Protein AF-A0A3B8WJ62-F1 (afdb_monomer)

Secondary structure (DSSP, 8-state):
---HHHHHHHHHHHHHTEEEE--EEEEES----TTS--SSS--TTT-S-EEEEE--EEEESSPPBHHHHHHHHHHTT-THHHHSSHHHHTTT--BS-TTSTTBTTSBP--SSHHHHHHHHHHHHHHH-

Organism: Marinobacter nauticus (NCBI:txid2743)

Structure (mmCIF, N/CA/C/O backbone):
data_AF-A0A3B8WJ62-F1
#
_entry.id   AF-A0A3B8WJ62-F1
#
loop_
_atom_site.group_PDB
_atom_site.id
_atom_site.type_symbol
_atom_site.label_atom_id
_atom_site.label_alt_id
_atom_site.label_comp_id
_atom_site.label_asym_id
_atom_site.label_entity_id
_atom_site.label_seq_id
_atom_site.pdbx_PDB_ins_code
_atom_site.Cartn_x
_atom_site.Cartn_y
_atom_site.Cartn_z
_atom_site.occupancy
_atom_site.B_iso_or_equiv
_atom_site.auth_seq_id
_atom_site.auth_comp_id
_atom_site.auth_asym_id
_atom_site.auth_atom_id
_atom_site.pdbx_PDB_model_num
ATOM 1 N N . CYS A 1 1 ? 17.415 -1.123 -19.539 1.00 42.66 1 CYS A N 1
ATOM 2 C CA . CYS A 1 1 ? 16.089 -0.998 -20.161 1.00 42.66 1 CYS A CA 1
ATOM 3 C C . CYS A 1 1 ? 15.156 -1.854 -19.337 1.00 42.66 1 CYS A C 1
ATOM 5 O O . CYS A 1 1 ? 15.320 -3.068 -19.374 1.00 42.66 1 CYS A O 1
ATOM 7 N N . VAL A 1 2 ? 14.274 -1.247 -18.546 1.00 52.78 2 VAL A N 1
ATOM 8 C CA . VAL A 1 2 ? 13.131 -1.992 -18.012 1.00 52.78 2 VAL A CA 1
ATOM 9 C C . VAL A 1 2 ? 12.354 -2.468 -19.223 1.00 52.78 2 VAL A C 1
ATOM 11 O O . VAL A 1 2 ? 12.108 -1.682 -20.139 1.00 52.78 2 VAL A O 1
ATOM 14 N N . GLU A 1 3 ? 12.072 -3.760 -19.304 1.00 63.28 3 GLU A N 1
ATOM 15 C CA . GLU A 1 3 ? 11.191 -4.228 -20.360 1.00 63.28 3 GLU A CA 1
ATOM 16 C C . GLU A 1 3 ? 9.827 -3.559 -20.143 1.00 63.28 3 GLU A C 1
ATOM 18 O O . GLU A 1 3 ? 9.273 -3.631 -19.050 1.00 63.28 3 GLU A O 1
ATOM 23 N N . GLU A 1 4 ? 9.280 -2.901 -21.167 1.00 67.19 4 GLU A N 1
ATOM 24 C CA . GLU A 1 4 ? 7.940 -2.281 -21.153 1.00 67.19 4 GLU A CA 1
ATOM 25 C C . GLU A 1 4 ? 6.855 -3.262 -20.642 1.00 67.19 4 GLU A C 1
ATOM 27 O O . GLU A 1 4 ? 5.855 -2.867 -20.042 1.00 67.19 4 GLU A O 1
ATOM 32 N N . SER A 1 5 ? 7.127 -4.566 -20.775 1.00 84.81 5 SER A N 1
ATOM 33 C CA . SER A 1 5 ? 6.367 -5.680 -20.204 1.00 84.81 5 SER A CA 1
ATOM 34 C C . SER A 1 5 ? 6.264 -5.654 -18.669 1.00 84.81 5 SER A C 1
ATOM 36 O O . SER A 1 5 ? 5.198 -5.953 -18.137 1.00 84.81 5 SER A O 1
ATOM 38 N N . ALA A 1 6 ? 7.327 -5.291 -17.944 1.00 92.75 6 ALA A N 1
ATOM 39 C CA . ALA A 1 6 ? 7.371 -5.331 -16.482 1.00 92.75 6 ALA A CA 1
ATOM 40 C C . ALA A 1 6 ? 6.534 -4.213 -15.852 1.00 92.75 6 ALA A C 1
ATOM 42 O O . ALA A 1 6 ? 5.789 -4.462 -14.903 1.00 92.75 6 ALA A O 1
ATOM 43 N N . VAL A 1 7 ? 6.607 -3.000 -16.411 1.00 95.69 7 VAL A N 1
ATOM 44 C CA . VAL A 1 7 ? 5.770 -1.869 -15.981 1.00 95.69 7 VAL A CA 1
ATOM 45 C C . VAL A 1 7 ? 4.302 -2.164 -16.268 1.00 95.69 7 VAL A C 1
ATOM 47 O O . VAL A 1 7 ? 3.476 -2.028 -15.370 1.00 95.69 7 VAL A O 1
ATOM 50 N N . SER A 1 8 ? 3.977 -2.634 -17.478 1.00 95.44 8 SER A N 1
ATOM 51 C CA . SER A 1 8 ? 2.596 -2.985 -17.839 1.00 95.44 8 SER A CA 1
ATOM 52 C C . SER A 1 8 ? 2.023 -4.062 -16.916 1.00 95.44 8 SER A C 1
ATOM 54 O O . SER A 1 8 ? 0.916 -3.910 -16.405 1.00 95.44 8 SER A O 1
ATOM 56 N N . HIS A 1 9 ? 2.790 -5.122 -16.645 1.00 95.50 9 HIS A N 1
ATOM 57 C CA . HIS A 1 9 ? 2.360 -6.194 -15.750 1.00 95.50 9 HIS A CA 1
ATOM 58 C C . HIS A 1 9 ? 2.113 -5.700 -14.318 1.00 95.50 9 HIS A C 1
ATOM 60 O O . HIS A 1 9 ? 1.143 -6.104 -13.677 1.00 95.50 9 HIS A O 1
ATOM 66 N N . LEU A 1 10 ? 2.97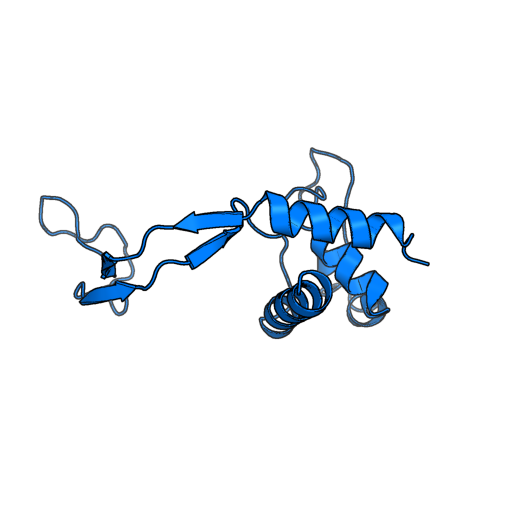4 -4.814 -13.812 1.00 96.44 10 LEU A N 1
ATOM 67 C CA . LEU A 1 10 ? 2.814 -4.225 -12.487 1.00 96.44 10 LEU A CA 1
ATOM 68 C C . LEU A 1 10 ? 1.549 -3.361 -12.416 1.00 96.44 10 LEU A C 1
ATOM 70 O O . LEU A 1 10 ? 0.794 -3.474 -11.454 1.00 96.44 10 LEU A O 1
ATOM 74 N N . VAL A 1 11 ? 1.282 -2.543 -13.435 1.00 96.69 11 VAL A N 1
ATOM 75 C CA . VAL A 1 11 ? 0.073 -1.705 -13.499 1.00 96.69 11 VAL A CA 1
ATOM 76 C C . VAL A 1 11 ? -1.195 -2.564 -13.471 1.00 96.69 11 VAL A C 1
ATOM 78 O O . VAL A 1 11 ? -2.101 -2.283 -12.687 1.00 96.69 11 VAL A O 1
ATOM 81 N N . GLU A 1 12 ? -1.243 -3.645 -14.254 1.00 96.31 12 GLU A N 1
ATOM 82 C CA . GLU A 1 12 ? -2.352 -4.611 -14.219 1.00 96.31 12 GLU A CA 1
ATOM 83 C C . GLU A 1 12 ? -2.522 -5.219 -12.820 1.00 96.31 12 GLU A C 1
ATOM 85 O O . GLU A 1 12 ? -3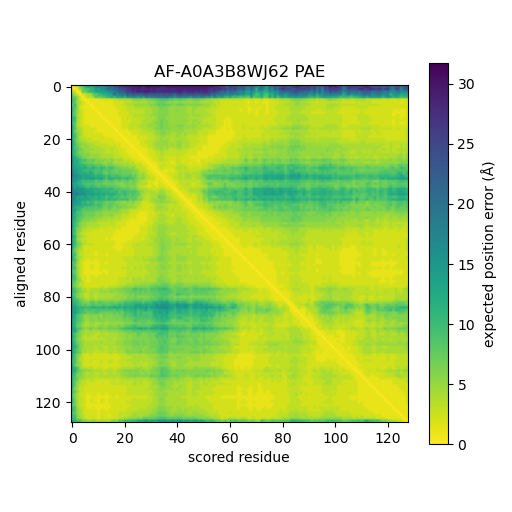.618 -5.215 -12.259 1.00 96.31 12 GLU A O 1
ATOM 90 N N . LEU A 1 13 ? -1.422 -5.666 -12.206 1.00 95.31 13 LEU A N 1
ATOM 91 C CA . LEU A 1 13 ? -1.431 -6.236 -10.860 1.00 95.31 13 LEU A CA 1
ATOM 92 C C . LEU A 1 13 ? -1.924 -5.234 -9.803 1.00 95.31 13 LEU A C 1
ATOM 94 O O . LEU A 1 13 ? -2.650 -5.615 -8.880 1.00 95.31 13 LEU A O 1
ATOM 98 N N . ALA A 1 14 ? -1.536 -3.962 -9.919 1.00 96.00 14 ALA A N 1
ATOM 99 C CA . ALA A 1 14 ? -1.937 -2.901 -9.003 1.00 96.00 14 ALA A CA 1
ATOM 100 C C . ALA A 1 14 ? -3.449 -2.632 -9.064 1.00 96.00 14 ALA A C 1
ATOM 102 O O . ALA A 1 14 ? -4.060 -2.383 -8.020 1.00 96.00 14 ALA A O 1
ATOM 103 N N . ILE A 1 15 ? -4.051 -2.733 -10.255 1.00 96.31 15 ILE A N 1
ATOM 104 C CA . ILE A 1 15 ? -5.501 -2.631 -10.467 1.00 96.31 15 ILE A CA 1
ATOM 105 C C . ILE A 1 15 ? -6.209 -3.874 -9.908 1.00 96.31 15 ILE A C 1
ATOM 107 O O . ILE A 1 15 ? -7.122 -3.751 -9.090 1.00 96.31 15 ILE A O 1
ATOM 111 N N . ASP A 1 16 ? -5.755 -5.072 -10.280 1.00 96.31 16 ASP A N 1
ATOM 112 C CA . ASP A 1 16 ? -6.390 -6.347 -9.910 1.00 96.31 16 ASP A CA 1
ATOM 113 C C . ASP A 1 16 ? -6.356 -6.635 -8.399 1.00 96.31 16 ASP A C 1
ATOM 115 O O . ASP A 1 16 ? -7.207 -7.347 -7.846 1.00 96.31 16 ASP A O 1
ATOM 119 N N . ASN A 1 17 ? -5.362 -6.086 -7.700 1.00 96.44 17 ASN A N 1
ATOM 120 C CA . ASN A 1 17 ? -5.231 -6.231 -6.256 1.00 96.44 17 ASN A CA 1
ATOM 121 C C . ASN A 1 17 ? -6.056 -5.229 -5.449 1.00 96.44 17 ASN A C 1
ATOM 123 O O . ASN A 1 17 ? -6.052 -5.333 -4.220 1.00 96.44 17 ASN A O 1
ATOM 127 N N . GLN A 1 18 ? -6.780 -4.303 -6.080 1.00 97.50 18 GLN A N 1
ATOM 128 C CA . GLN A 1 18 ? -7.665 -3.405 -5.348 1.00 97.50 18 GLN A CA 1
ATOM 129 C C . GLN A 1 18 ? -8.838 -4.167 -4.724 1.00 97.50 18 GLN A C 1
ATOM 131 O O . GLN A 1 18 ? -9.523 -4.969 -5.361 1.00 97.50 18 GLN A O 1
ATOM 136 N N . VAL A 1 19 ? -9.084 -3.901 -3.444 1.00 98.31 19 VAL A N 1
ATOM 137 C CA . VAL A 1 19 ? -10.227 -4.424 -2.697 1.00 98.31 19 VAL A CA 1
ATOM 138 C C . VAL A 1 19 ? -11.107 -3.258 -2.292 1.00 98.31 19 VAL A C 1
ATOM 140 O O . VAL A 1 19 ? -10.652 -2.336 -1.618 1.00 98.31 19 VAL A O 1
ATOM 143 N N . PHE A 1 20 ? -12.377 -3.321 -2.689 1.00 98.25 20 PHE A N 1
ATOM 144 C CA . PHE A 1 20 ? -13.373 -2.332 -2.302 1.00 98.25 20 PHE A CA 1
ATOM 145 C C . PHE A 1 20 ? -13.714 -2.455 -0.815 1.00 98.25 20 PHE A C 1
ATOM 147 O O . PHE A 1 20 ? -14.058 -3.533 -0.324 1.00 98.25 20 PHE A O 1
ATOM 154 N N . VAL A 1 21 ? -13.665 -1.326 -0.119 1.00 98.06 21 VAL A N 1
ATOM 155 C CA . VAL A 1 21 ? -14.057 -1.169 1.276 1.00 98.06 21 VAL A CA 1
ATOM 156 C C . VAL A 1 21 ? -15.283 -0.269 1.319 1.00 98.06 21 VAL A C 1
ATOM 158 O O . VAL A 1 21 ? -15.247 0.896 0.917 1.00 98.06 21 VAL A O 1
ATOM 161 N N . GLN A 1 22 ? -16.387 -0.821 1.818 1.00 98.38 22 GLN A N 1
ATOM 162 C CA . GLN A 1 22 ? -17.615 -0.062 1.999 1.00 98.38 22 GLN A CA 1
ATOM 163 C C . GLN A 1 22 ? -17.424 0.998 3.091 1.00 98.38 22 GLN A C 1
ATOM 165 O O . GLN A 1 22 ? -17.002 0.686 4.205 1.00 98.38 22 GLN A O 1
ATOM 170 N N . GLY A 1 23 ? -17.775 2.241 2.767 1.00 98.38 23 GLY A N 1
ATOM 171 C CA . GLY A 1 23 ? -17.762 3.355 3.706 1.00 98.38 23 GLY A CA 1
ATOM 172 C C . GLY A 1 23 ? -18.806 3.219 4.815 1.00 98.38 23 GLY A C 1
ATOM 173 O O . GLY A 1 23 ? -19.779 2.467 4.709 1.00 98.38 23 GLY A O 1
ATOM 174 N N . GLY A 1 24 ? -18.616 3.980 5.888 1.00 98.38 24 GLY A N 1
ATOM 175 C CA . GLY A 1 24 ? -19.441 3.896 7.087 1.00 98.38 24 GLY A CA 1
ATOM 176 C C . GLY A 1 24 ? -18.847 4.647 8.272 1.00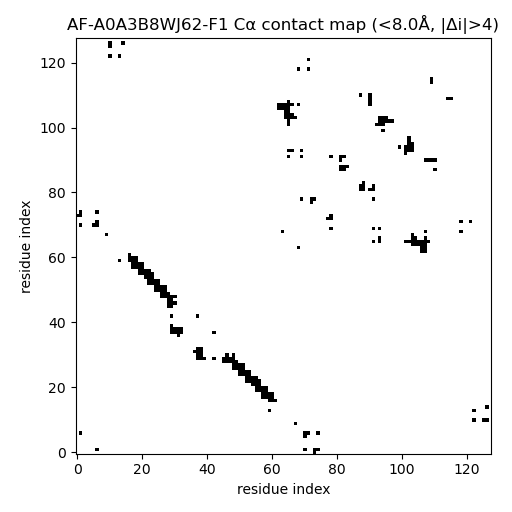 98.38 24 GLY A C 1
ATOM 177 O O . GLY A 1 24 ? -17.926 5.452 8.123 1.00 98.38 24 GLY A O 1
ATOM 178 N N . GLU A 1 25 ? -19.400 4.382 9.452 1.00 98.06 25 GLU A N 1
ATOM 179 C CA . GLU A 1 25 ? -18.860 4.859 10.724 1.00 98.06 25 GLU A CA 1
ATOM 180 C C . GLU A 1 25 ? -18.032 3.759 11.389 1.00 98.06 25 GLU A C 1
ATOM 182 O O . GLU A 1 25 ? -18.482 2.620 11.522 1.00 98.06 25 GLU A O 1
ATOM 187 N N . PHE A 1 26 ? -16.824 4.114 11.817 1.00 96.50 26 PHE A N 1
ATOM 188 C CA 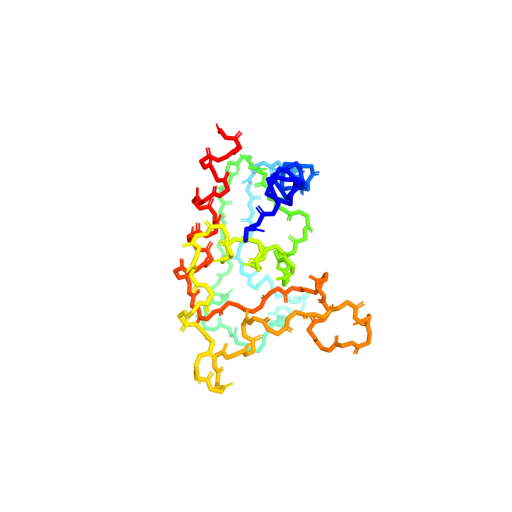. PHE A 1 26 ? -15.863 3.202 12.425 1.00 96.50 26 PHE A CA 1
ATOM 189 C C . PHE A 1 26 ? -15.311 3.782 13.725 1.00 96.50 26 PHE A C 1
ATOM 191 O O . PHE A 1 26 ? -15.149 4.993 13.871 1.00 96.50 26 PHE A O 1
ATOM 198 N N . ALA A 1 27 ? -14.981 2.896 14.658 1.00 94.94 27 ALA A N 1
ATOM 199 C CA . ALA A 1 27 ? -14.254 3.227 15.873 1.00 94.94 27 ALA A CA 1
ATOM 200 C C . ALA A 1 27 ? -12.744 3.168 15.596 1.00 94.94 27 ALA A C 1
ATOM 202 O O . ALA A 1 27 ? 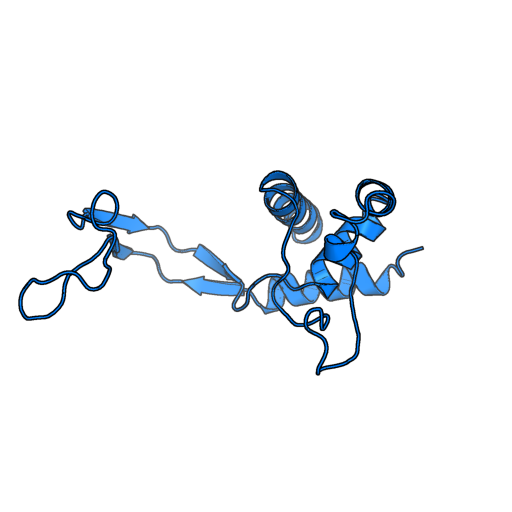-12.207 2.092 15.333 1.00 94.94 27 ALA A O 1
ATOM 203 N N . LEU A 1 28 ? -12.059 4.310 15.656 1.00 94.56 28 LEU A N 1
ATOM 204 C CA . LEU A 1 28 ? -10.610 4.404 15.497 1.00 94.56 28 LEU A CA 1
ATOM 205 C C . LEU A 1 28 ? -9.934 4.518 16.867 1.00 94.56 28 LEU A C 1
ATOM 207 O O . LEU A 1 28 ? -10.243 5.420 17.644 1.00 94.56 28 LEU A O 1
ATOM 211 N N . GLY A 1 29 ? -8.991 3.618 17.141 1.00 92.50 29 GLY A N 1
ATOM 212 C CA . GLY A 1 29 ? -8.222 3.572 18.386 1.00 92.50 29 GLY A CA 1
ATOM 213 C C . GLY A 1 29 ? -8.322 2.222 19.100 1.00 92.50 29 GLY A C 1
ATOM 214 O O . GLY A 1 29 ? -8.909 1.266 18.597 1.00 92.50 29 GLY A O 1
ATOM 215 N N . ASP A 1 30 ? -7.737 2.141 20.291 1.00 92.62 30 ASP A N 1
ATOM 216 C CA . ASP A 1 30 ? -7.776 0.960 21.149 1.00 92.62 30 ASP A CA 1
ATOM 217 C C . ASP A 1 30 ? -9.088 0.906 21.946 1.00 92.62 30 ASP A C 1
ATOM 219 O O . ASP A 1 30 ? -9.236 1.530 23.007 1.00 92.62 30 ASP A O 1
ATOM 223 N N . VAL A 1 31 ? -10.029 0.108 21.432 1.00 90.94 31 VAL A N 1
ATOM 224 C CA . VAL A 1 31 ? -11.332 -0.187 22.058 1.00 90.94 31 VAL A CA 1
ATOM 225 C C . VAL A 1 31 ? -11.219 -0.920 23.395 1.00 90.94 31 VAL A C 1
ATOM 227 O O . VAL A 1 31 ? -12.183 -0.950 24.156 1.00 90.94 31 VAL A O 1
ATOM 230 N N . GLY A 1 32 ? -10.037 -1.437 23.728 1.00 90.19 32 GLY A N 1
ATOM 231 C CA . GLY A 1 32 ? -9.789 -2.215 24.929 1.00 90.19 32 GLY A CA 1
ATOM 232 C C . GLY A 1 32 ? -10.376 -3.624 24.870 1.00 90.19 32 GLY A C 1
ATOM 233 O O . GLY A 1 32 ? -11.289 -3.945 24.107 1.00 90.19 32 GLY A O 1
ATOM 234 N N . LYS A 1 33 ? -9.830 -4.490 25.718 1.00 90.25 33 LYS A N 1
ATOM 235 C CA . LYS A 1 33 ? -10.369 -5.815 26.017 1.00 90.25 33 LYS A CA 1
ATOM 236 C C . LYS A 1 33 ? -11.719 -5.692 26.734 1.00 90.25 33 LYS A C 1
ATOM 238 O O . LYS A 1 33 ? -12.042 -4.627 27.262 1.00 90.25 33 LYS A O 1
ATOM 243 N N . PRO A 1 34 ? -12.486 -6.792 26.848 1.00 91.75 34 PRO A N 1
ATOM 244 C CA . PRO A 1 34 ? -13.748 -6.790 27.590 1.00 91.75 34 PRO A CA 1
ATOM 245 C C . PRO A 1 34 ? -13.647 -6.308 29.050 1.00 91.75 34 PRO A C 1
ATOM 247 O O . PRO A 1 34 ? -14.636 -5.838 29.601 1.00 91.75 34 PRO A O 1
ATOM 250 N N . ASP A 1 35 ? -12.470 -6.405 29.676 1.00 91.44 35 ASP A N 1
ATOM 251 C CA . ASP A 1 35 ? -12.198 -5.921 31.039 1.00 91.44 35 ASP A CA 1
ATOM 252 C C . ASP A 1 35 ? -11.811 -4.426 31.109 1.00 91.44 35 ASP A C 1
ATOM 254 O O . ASP A 1 35 ? -11.471 -3.916 32.176 1.00 91.44 35 ASP A O 1
ATOM 258 N N . GLY A 1 36 ? -11.845 -3.717 29.976 1.00 82.94 36 GLY A N 1
ATOM 259 C CA . GLY A 1 36 ? -11.490 -2.303 29.848 1.00 82.94 36 GLY A CA 1
ATOM 260 C C . GLY A 1 36 ? -9.987 -2.030 29.723 1.00 82.94 36 GLY A C 1
ATOM 261 O O . GLY A 1 36 ? -9.596 -0.882 29.460 1.00 82.94 36 GLY A O 1
ATOM 262 N N . THR A 1 37 ? -9.136 -3.053 29.868 1.00 90.75 37 THR A N 1
ATOM 263 C CA . THR A 1 37 ? -7.686 -2.896 29.720 1.00 90.75 37 THR A CA 1
ATOM 264 C C . THR A 1 37 ? -7.291 -2.715 28.251 1.00 90.75 37 THR A C 1
ATOM 266 O O . THR A 1 37 ? -7.957 -3.246 27.363 1.00 90.75 37 THR A O 1
ATOM 269 N N . PRO A 1 38 ? -6.220 -1.961 27.957 1.00 91.44 38 PRO A N 1
ATOM 270 C CA . PRO A 1 38 ? -5.727 -1.790 26.591 1.00 91.44 38 PRO A CA 1
ATOM 271 C C . PRO A 1 38 ? -5.362 -3.116 25.899 1.00 91.44 38 PRO A C 1
ATOM 273 O O . PRO A 1 38 ? -4.850 -4.048 26.535 1.00 91.44 38 PRO A O 1
ATOM 276 N N . TYR A 1 39 ? -5.570 -3.189 24.582 1.00 90.69 39 TYR A N 1
ATOM 277 C CA . TYR A 1 39 ? -4.951 -4.224 23.749 1.00 90.69 39 TYR A CA 1
ATOM 278 C C . TYR A 1 39 ? -3.461 -3.957 23.529 1.00 90.69 39 TYR A C 1
ATOM 280 O O . TYR A 1 39 ? -2.684 -4.908 23.433 1.00 90.69 39 TYR A O 1
ATOM 288 N N . VAL A 1 40 ? -3.059 -2.683 23.468 1.00 88.12 40 VAL A N 1
ATOM 289 C CA . VAL A 1 40 ? -1.670 -2.273 23.218 1.00 88.12 40 VAL A CA 1
ATOM 290 C C . VAL A 1 40 ? -1.022 -1.666 24.459 1.00 88.12 40 VAL A C 1
ATOM 292 O O . VAL A 1 40 ? -1.684 -1.097 25.320 1.00 88.12 40 VAL A O 1
ATOM 295 N N . THR A 1 41 ? 0.302 -1.766 24.554 1.00 87.56 41 THR A N 1
ATOM 296 C CA . THR A 1 41 ? 1.067 -1.178 25.666 1.00 87.56 41 THR A CA 1
ATOM 297 C C . THR A 1 41 ? 1.256 0.334 25.531 1.00 87.56 41 THR A C 1
ATOM 299 O O . THR A 1 41 ? 1.402 1.014 26.540 1.00 87.56 41 THR A O 1
ATOM 302 N N . LEU A 1 42 ? 1.250 0.866 24.303 1.00 86.69 42 LEU A N 1
ATOM 303 C CA . LEU A 1 42 ? 1.414 2.292 24.011 1.00 86.69 42 LEU A CA 1
ATOM 304 C C . LEU A 1 42 ? 0.044 2.946 23.799 1.00 86.69 42 LEU A C 1
ATOM 306 O O . LEU A 1 42 ? -0.563 2.820 22.733 1.00 86.69 42 LEU A O 1
ATOM 310 N N . THR A 1 43 ? -0.454 3.627 24.831 1.00 88.56 43 THR A N 1
ATOM 311 C CA . THR A 1 43 ? -1.839 4.127 24.869 1.00 88.56 43 THR A CA 1
ATOM 312 C C . THR A 1 43 ? -2.000 5.614 24.580 1.00 88.56 43 THR A C 1
ATOM 314 O O . THR A 1 43 ? -3.106 6.040 24.257 1.00 88.56 43 THR A O 1
ATOM 317 N N . ASP A 1 44 ? -0.924 6.398 24.670 1.00 89.25 44 ASP A N 1
ATOM 318 C CA . ASP A 1 44 ? -0.975 7.871 24.679 1.00 89.25 44 ASP A CA 1
ATOM 319 C C . ASP A 1 44 ? -1.607 8.482 23.419 1.00 89.25 44 ASP A C 1
ATOM 321 O O . ASP A 1 44 ? -2.124 9.598 23.453 1.00 89.25 44 ASP A O 1
ATOM 325 N N . HIS A 1 45 ? -1.574 7.749 22.303 1.00 88.38 45 HIS A N 1
ATOM 326 C CA . HIS A 1 45 ? -2.094 8.193 21.005 1.00 88.38 45 HIS A CA 1
ATOM 327 C C . HIS A 1 45 ? -3.088 7.215 20.369 1.00 88.38 45 HIS A C 1
ATOM 329 O O . HIS A 1 45 ? -3.551 7.447 19.257 1.00 88.38 45 HIS A O 1
ATOM 335 N N . SER A 1 46 ? -3.417 6.119 21.055 1.00 89.44 46 SER A N 1
ATOM 336 C CA . SER A 1 46 ? -4.419 5.147 20.602 1.00 89.44 46 SER A CA 1
ATOM 337 C C . SER A 1 46 ? -5.732 5.265 21.374 1.00 89.44 46 SER A C 1
ATOM 339 O O . SER A 1 46 ? -6.714 4.624 21.006 1.00 89.44 46 SER A O 1
ATOM 341 N N . ARG A 1 47 ? -5.775 6.083 22.433 1.00 89.94 47 ARG A N 1
ATOM 342 C CA . ARG A 1 47 ? -6.962 6.322 23.259 1.00 89.94 47 ARG A CA 1
ATOM 343 C C . ARG A 1 47 ? -7.182 7.828 23.491 1.00 89.94 47 ARG A C 1
ATOM 345 O O . ARG A 1 47 ? -6.208 8.575 23.530 1.00 89.94 47 ARG A O 1
ATOM 352 N N . PRO A 1 48 ? -8.433 8.273 23.718 1.00 90.75 48 PRO A N 1
ATOM 353 C CA . PRO A 1 48 ? -9.659 7.479 23.645 1.00 90.75 48 PRO A CA 1
ATOM 354 C C . PRO A 1 48 ? -9.996 7.097 22.201 1.00 90.75 48 PRO A C 1
ATOM 356 O O . PRO A 1 48 ? -9.501 7.699 21.253 1.00 90.75 48 PRO A O 1
ATOM 359 N N . VAL A 1 49 ? -10.850 6.089 22.047 1.00 92.75 49 VAL A N 1
ATOM 360 C CA . VAL A 1 49 ? -11.434 5.761 20.745 1.00 92.75 49 VAL A CA 1
ATOM 361 C C . VAL A 1 49 ? -12.250 6.945 20.242 1.00 92.75 49 VAL A C 1
ATOM 363 O O . VAL A 1 49 ? -12.994 7.561 21.009 1.00 92.75 49 VAL A O 1
ATOM 366 N N . VAL A 1 50 ? -12.140 7.229 18.949 1.00 94.44 50 VAL A N 1
ATOM 367 C CA . VAL A 1 50 ? -12.921 8.262 18.266 1.00 94.44 50 VAL A CA 1
ATOM 368 C C . VAL A 1 50 ? -13.743 7.644 17.140 1.00 94.44 50 VAL A C 1
ATOM 370 O O . VAL A 1 50 ? -13.274 6.748 16.440 1.00 94.44 50 VAL A O 1
ATOM 373 N N . ASN A 1 51 ? -14.973 8.123 16.953 1.00 96.44 51 ASN A N 1
ATOM 374 C CA . ASN A 1 51 ? -15.792 7.719 15.813 1.00 96.44 51 ASN A CA 1
ATOM 375 C C . ASN A 1 51 ? -15.364 8.514 14.580 1.00 96.44 51 ASN A C 1
ATOM 377 O O . ASN A 1 51 ? -15.327 9.745 14.612 1.00 96.44 51 ASN A O 1
ATOM 381 N N . VAL A 1 52 ? -15.068 7.809 13.494 1.00 97.06 52 VAL A N 1
ATOM 382 C CA . VAL A 1 52 ? -14.706 8.391 12.203 1.00 97.06 52 VAL A CA 1
ATOM 383 C C . VAL A 1 52 ? -15.695 7.938 11.143 1.00 97.06 52 VAL A C 1
ATOM 385 O O . VAL A 1 52 ? -16.120 6.784 11.129 1.00 97.06 52 VAL A O 1
ATOM 388 N N . ARG A 1 53 ? -16.060 8.851 10.245 1.00 98.12 53 ARG A N 1
ATOM 389 C CA . ARG A 1 53 ? -16.845 8.533 9.056 1.00 98.12 53 ARG A CA 1
ATOM 390 C C . ARG A 1 53 ? -15.912 8.509 7.858 1.00 98.12 53 ARG A C 1
ATOM 392 O O . ARG A 1 53 ? -15.208 9.485 7.619 1.00 98.12 53 ARG A O 1
ATOM 399 N N . ILE A 1 54 ? -15.900 7.392 7.145 1.00 97.88 54 ILE A N 1
ATOM 400 C CA . ILE A 1 54 ? -15.025 7.159 5.996 1.00 97.88 54 ILE A CA 1
ATOM 401 C C . ILE A 1 54 ? -15.918 6.882 4.788 1.00 97.88 54 ILE A C 1
ATOM 403 O O . ILE A 1 54 ? -16.833 6.058 4.873 1.00 97.88 54 ILE A O 1
ATOM 407 N N . ASP A 1 55 ? -15.678 7.587 3.685 1.00 98.50 55 ASP A N 1
ATOM 408 C CA . ASP A 1 55 ? -16.336 7.307 2.407 1.00 98.50 55 ASP A CA 1
ATOM 409 C C . ASP A 1 55 ? -15.801 6.004 1.807 1.00 98.50 55 ASP A C 1
ATOM 411 O O . ASP 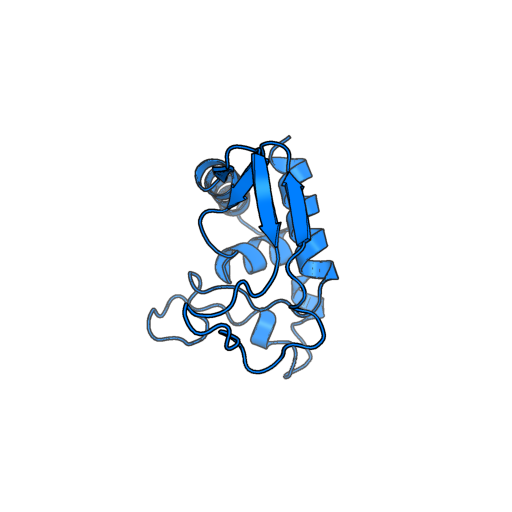A 1 55 ? -14.694 5.581 2.120 1.00 98.50 55 ASP A O 1
ATOM 415 N N . SER A 1 56 ? -16.579 5.341 0.952 1.00 98.62 56 SER A N 1
ATOM 416 C CA . SER A 1 56 ? -16.123 4.093 0.329 1.00 98.62 56 SER A CA 1
ATOM 417 C C . SER A 1 56 ? -14.859 4.321 -0.503 1.00 98.62 56 SER A C 1
ATOM 419 O O . SER A 1 56 ? -14.768 5.305 -1.236 1.00 98.62 56 SER A O 1
ATOM 421 N N . TYR A 1 57 ? -13.913 3.391 -0.425 1.00 97.81 57 TYR A N 1
ATOM 422 C CA . TYR A 1 57 ? -12.626 3.473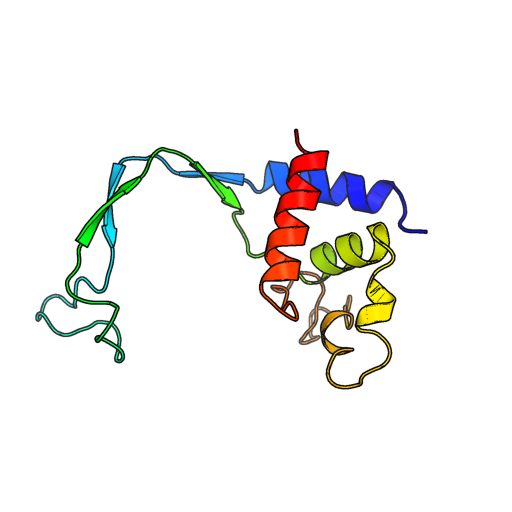 -1.116 1.00 97.81 57 TYR A CA 1
ATOM 423 C C . TYR A 1 57 ? -12.161 2.086 -1.562 1.00 97.81 57 TYR A C 1
ATOM 425 O O . TYR A 1 57 ? -12.770 1.076 -1.212 1.00 97.81 57 TYR A O 1
ATOM 433 N N . SER A 1 58 ? -11.071 2.037 -2.323 1.00 97.38 58 SER A N 1
ATOM 434 C CA . SER A 1 58 ? -10.354 0.798 -2.620 1.00 97.38 58 SER A CA 1
ATOM 435 C C . SER A 1 58 ? -8.945 0.863 -2.046 1.00 97.38 58 SER A C 1
ATOM 437 O O . SER A 1 58 ? -8.339 1.933 -2.009 1.00 97.38 58 SER A O 1
ATOM 439 N N . ILE A 1 59 ? -8.440 -0.271 -1.572 1.00 97.44 59 ILE A N 1
ATOM 440 C CA . ILE A 1 59 ? -7.070 -0.405 -1.076 1.00 97.44 59 ILE A CA 1
ATOM 441 C C . ILE A 1 59 ? -6.462 -1.715 -1.564 1.00 97.44 59 ILE A C 1
ATOM 443 O O . ILE A 1 59 ? -7.163 -2.719 -1.711 1.00 97.44 59 ILE A O 1
ATOM 447 N N . SER A 1 60 ? -5.151 -1.715 -1.793 1.00 97.00 60 SER A N 1
ATOM 448 C CA . SER A 1 60 ? -4.409 -2.912 -2.174 1.00 97.00 60 SER A CA 1
ATOM 449 C C . SER A 1 60 ? -4.600 -4.038 -1.152 1.00 97.00 60 SER A C 1
ATOM 451 O O . SER A 1 60 ? -4.461 -3.839 0.055 1.00 97.00 60 SER A O 1
ATOM 453 N N . ARG A 1 61 ? -4.881 -5.249 -1.648 1.00 97.44 61 ARG A N 1
ATOM 454 C CA . ARG A 1 61 ? -5.035 -6.475 -0.844 1.00 97.44 61 ARG A CA 1
ATOM 455 C C . ARG A 1 61 ? -3.774 -6.835 -0.055 1.00 97.44 61 ARG A C 1
ATOM 457 O O . ARG A 1 61 ? -3.871 -7.456 1.001 1.00 97.44 61 ARG A O 1
ATOM 464 N N . PHE A 1 62 ? -2.610 -6.493 -0.599 1.00 96.88 62 PHE A N 1
ATOM 465 C CA . PHE A 1 62 ? -1.295 -6.814 -0.056 1.00 96.88 62 PHE A CA 1
ATOM 466 C C . PHE A 1 62 ? -0.424 -5.558 0.014 1.00 96.88 62 PHE A C 1
ATOM 468 O O . PHE A 1 62 ? -0.673 -4.578 -0.687 1.00 96.88 62 PHE A O 1
ATOM 475 N N . GLU A 1 63 ? 0.606 -5.607 0.857 1.00 97.25 63 GLU A N 1
ATOM 476 C CA . GLU A 1 63 ? 1.659 -4.592 0.892 1.00 97.25 63 GLU A CA 1
ATOM 477 C C . GLU A 1 63 ? 2.452 -4.600 -0.423 1.00 97.25 63 GLU A C 1
ATOM 479 O O . GLU A 1 63 ? 2.748 -5.673 -0.955 1.00 97.25 63 GLU A O 1
ATOM 484 N N . THR A 1 64 ? 2.845 -3.415 -0.904 1.00 96.62 64 THR A N 1
ATOM 485 C CA . THR A 1 64 ? 3.757 -3.271 -2.046 1.00 96.62 64 THR A CA 1
ATOM 486 C C . THR A 1 64 ? 5.040 -4.051 -1.791 1.00 96.62 64 THR A C 1
ATOM 488 O O . THR A 1 64 ? 5.660 -3.945 -0.728 1.00 96.62 64 THR A O 1
ATOM 491 N N . THR A 1 65 ? 5.447 -4.840 -2.771 1.00 96.31 65 THR A N 1
ATOM 492 C CA . THR A 1 65 ? 6.543 -5.794 -2.667 1.00 96.31 65 THR A CA 1
ATOM 493 C C . THR A 1 65 ? 7.883 -5.221 -3.123 1.00 96.31 65 THR A C 1
ATOM 495 O O . THR A 1 65 ? 7.967 -4.207 -3.819 1.00 96.31 65 THR A O 1
ATOM 498 N N . TRP A 1 66 ? 8.968 -5.892 -2.735 1.00 95.00 66 TRP A N 1
ATOM 499 C CA . TRP A 1 66 ? 10.323 -5.579 -3.194 1.00 95.00 66 TRP A CA 1
ATOM 500 C C . TRP A 1 66 ? 10.456 -5.547 -4.720 1.00 95.00 66 TRP A C 1
ATOM 502 O O . TRP A 1 66 ? 11.112 -4.652 -5.250 1.00 95.00 66 TRP A O 1
ATOM 512 N N . GLY A 1 67 ? 9.837 -6.505 -5.415 1.00 94.81 67 GLY A N 1
ATOM 513 C CA . GLY A 1 67 ? 9.855 -6.576 -6.876 1.00 94.81 67 GLY A CA 1
ATOM 514 C C . GLY A 1 67 ? 9.177 -5.370 -7.522 1.00 94.81 67 GLY A C 1
ATOM 515 O O . GLY A 1 67 ? 9.725 -4.791 -8.454 1.00 94.81 67 GLY A O 1
ATOM 516 N N . GLU A 1 68 ? 8.040 -4.937 -6.977 1.00 96.00 68 GLU A N 1
ATOM 517 C CA . GLU A 1 68 ? 7.317 -3.765 -7.482 1.00 96.00 68 GLU A CA 1
ATOM 518 C C . GLU A 1 68 ? 8.128 -2.472 -7.329 1.00 96.00 68 GLU A C 1
ATOM 520 O O . GLU A 1 68 ? 8.241 -1.688 -8.272 1.00 96.00 68 GLU A O 1
ATOM 525 N N . MET A 1 69 ? 8.765 -2.272 -6.170 1.00 95.50 69 MET A N 1
ATOM 526 C CA . MET A 1 69 ? 9.600 -1.088 -5.946 1.00 95.50 69 MET A CA 1
ATOM 527 C C . MET A 1 69 ? 10.822 -1.042 -6.868 1.00 95.50 69 MET A C 1
ATOM 529 O O . MET A 1 69 ? 11.220 0.045 -7.282 1.00 95.50 69 MET A O 1
ATOM 533 N N . VAL A 1 70 ? 11.423 -2.192 -7.200 1.00 93.12 70 VAL A N 1
ATOM 534 C CA . VAL A 1 70 ? 12.540 -2.228 -8.157 1.00 93.12 70 VAL A CA 1
ATOM 535 C C . VAL A 1 70 ? 12.094 -1.797 -9.545 1.00 93.12 70 VAL A C 1
ATOM 537 O O . VAL A 1 70 ? 12.758 -0.941 -10.118 1.00 93.12 70 VAL A O 1
ATOM 540 N N . VAL A 1 71 ? 10.956 -2.290 -10.043 1.00 95.06 71 VAL A N 1
ATOM 541 C CA . VAL A 1 71 ? 10.415 -1.854 -11.343 1.00 95.06 71 VAL A CA 1
ATOM 542 C C . VAL A 1 71 ? 10.224 -0.336 -11.366 1.00 95.06 71 VAL A C 1
ATOM 544 O O . VAL A 1 71 ? 10.660 0.321 -12.307 1.00 95.06 71 VAL A O 1
ATOM 547 N N . TYR A 1 72 ? 9.660 0.240 -10.302 1.00 95.88 72 TYR A N 1
ATOM 548 C CA . TYR A 1 72 ? 9.517 1.692 -10.166 1.00 95.88 72 TYR A CA 1
ATOM 549 C C . TYR A 1 72 ? 10.866 2.438 -10.172 1.00 95.88 72 TYR A C 1
ATOM 551 O O . TYR A 1 72 ? 11.023 3.434 -10.880 1.00 95.88 72 TYR A O 1
ATOM 559 N N . TYR A 1 73 ? 11.868 1.968 -9.420 1.00 94.88 73 TYR A N 1
ATOM 560 C CA . TYR A 1 73 ? 13.186 2.614 -9.405 1.00 94.88 73 TYR A CA 1
ATOM 561 C C . TYR A 1 73 ? 13.915 2.515 -10.740 1.00 94.88 73 TYR A C 1
ATOM 563 O O . TYR A 1 73 ? 14.657 3.434 -11.094 1.00 94.88 73 TYR A O 1
ATOM 571 N N . GLU A 1 74 ? 13.759 1.402 -11.448 1.00 93.31 74 GLU A N 1
ATOM 572 C CA . GLU A 1 74 ? 14.378 1.205 -12.749 1.00 93.31 74 GLU A CA 1
ATOM 573 C C . GLU A 1 74 ? 13.678 2.030 -13.839 1.00 93.31 74 GLU A C 1
ATOM 575 O O . GLU A 1 74 ? 14.378 2.613 -14.664 1.00 93.31 74 GLU A O 1
ATOM 580 N N . ASP A 1 75 ? 12.343 2.149 -13.811 1.00 95.75 75 ASP A N 1
ATOM 581 C CA . ASP A 1 75 ? 11.568 2.957 -14.770 1.00 95.75 75 ASP A CA 1
ATOM 582 C C . ASP A 1 75 ? 11.942 4.443 -14.689 1.00 95.75 75 ASP A C 1
ATOM 584 O O . ASP A 1 75 ? 12.073 5.123 -15.702 1.00 95.75 75 ASP A O 1
ATOM 588 N N . LEU A 1 76 ? 12.197 4.940 -13.475 1.00 95.00 76 LEU A N 1
ATOM 589 C CA . LEU A 1 76 ? 12.653 6.314 -13.256 1.00 95.00 76 LEU A CA 1
ATOM 590 C C . LEU A 1 76 ? 14.172 6.496 -13.391 1.00 95.00 76 LEU A C 1
ATOM 592 O O . LEU A 1 76 ? 14.670 7.602 -13.188 1.00 95.00 76 LEU A O 1
ATOM 596 N N . GLU A 1 77 ? 14.926 5.429 -13.666 1.00 93.75 77 GLU A N 1
ATOM 597 C CA . GLU A 1 77 ? 16.396 5.417 -13.675 1.00 93.75 77 GLU A CA 1
ATOM 598 C C . GLU A 1 77 ? 17.032 5.883 -12.343 1.00 93.75 77 GLU A C 1
ATOM 600 O O . GLU A 1 77 ? 18.157 6.386 -12.297 1.00 93.75 77 GLU A O 1
ATOM 605 N N . ARG A 1 78 ? 16.339 5.695 -11.212 1.00 90.50 78 ARG A N 1
ATOM 606 C CA . ARG A 1 78 ? 16.728 6.209 -9.881 1.00 90.50 78 ARG A CA 1
ATOM 607 C C . ARG A 1 78 ? 17.450 5.203 -8.993 1.00 90.50 78 ARG A C 1
ATOM 609 O O . ARG A 1 78 ? 17.909 5.580 -7.916 1.00 90.50 78 ARG A O 1
ATOM 616 N N . ALA A 1 79 ? 17.629 3.959 -9.436 1.00 89.12 79 ALA A N 1
ATOM 617 C CA . ALA A 1 79 ? 18.357 2.942 -8.671 1.00 89.12 79 ALA A CA 1
ATOM 618 C C . ALA A 1 79 ? 19.765 3.413 -8.236 1.00 89.12 79 ALA A C 1
ATOM 620 O O . ALA A 1 79 ? 20.221 3.104 -7.137 1.00 89.12 79 ALA A O 1
ATOM 621 N N . HIS A 1 80 ? 20.438 4.244 -9.038 1.00 90.31 80 HIS A N 1
ATOM 622 C CA . HIS A 1 80 ? 21.757 4.790 -8.698 1.00 90.31 80 HIS A CA 1
ATOM 623 C C . HIS A 1 80 ? 21.783 5.564 -7.362 1.00 90.31 80 HIS A C 1
ATOM 625 O O . HIS A 1 80 ? 22.797 5.544 -6.669 1.00 90.31 80 HIS A O 1
ATOM 631 N N . LEU A 1 81 ? 20.662 6.165 -6.937 1.00 90.00 81 LEU A N 1
ATOM 632 C CA . LEU A 1 81 ? 20.555 6.903 -5.670 1.00 90.00 81 LEU A CA 1
ATOM 633 C C . LEU A 1 81 ? 20.789 6.021 -4.432 1.00 90.00 81 LEU A C 1
ATOM 635 O O . LEU A 1 81 ? 21.143 6.524 -3.364 1.00 90.00 81 LEU A O 1
ATOM 639 N N . TYR A 1 82 ? 20.610 4.706 -4.569 1.00 89.19 82 TYR A N 1
ATOM 640 C CA . TYR A 1 82 ? 20.718 3.738 -3.476 1.00 89.19 82 TYR A CA 1
ATOM 641 C C . TYR A 1 82 ? 21.845 2.718 -3.689 1.00 89.19 82 TYR A C 1
ATOM 643 O O . TYR A 1 82 ? 22.094 1.883 -2.818 1.00 89.19 82 TYR A O 1
ATOM 651 N N . ALA A 1 83 ? 22.548 2.794 -4.822 1.00 85.38 83 ALA A N 1
ATOM 652 C CA . ALA A 1 83 ? 23.523 1.795 -5.239 1.00 85.38 83 ALA A CA 1
ATOM 653 C C . ALA A 1 83 ? 24.895 1.946 -4.565 1.00 85.38 83 ALA A C 1
ATOM 655 O O . ALA A 1 83 ? 25.574 0.943 -4.366 1.00 85.38 83 ALA A O 1
ATOM 656 N N . ASP A 1 84 ? 25.313 3.153 -4.177 1.00 84.81 84 ASP A N 1
ATOM 657 C CA . ASP A 1 84 ? 26.702 3.379 -3.741 1.00 84.81 84 ASP A CA 1
ATOM 658 C C . ASP A 1 84 ? 26.915 3.162 -2.239 1.00 84.81 84 ASP A C 1
ATOM 660 O O . ASP A 1 84 ? 27.928 2.600 -1.808 1.00 84.81 84 ASP A O 1
ATOM 664 N N . GLN A 1 85 ? 25.947 3.560 -1.411 1.00 86.25 85 GLN A N 1
ATOM 665 C CA . GLN A 1 85 ? 26.068 3.447 0.041 1.00 86.25 85 GLN A CA 1
ATOM 666 C C . GLN A 1 85 ? 25.647 2.059 0.521 1.00 86.25 85 GLN A C 1
ATOM 668 O O . GLN A 1 85 ? 24.514 1.630 0.311 1.00 86.25 85 GLN A O 1
ATOM 673 N N . PHE A 1 86 ? 26.529 1.377 1.255 1.00 81.94 86 PHE A N 1
ATOM 674 C CA . PHE A 1 86 ? 26.263 0.036 1.793 1.00 81.94 86 PHE A CA 1
ATOM 675 C C . PHE A 1 86 ? 24.952 -0.049 2.597 1.00 81.94 86 PHE A C 1
ATOM 677 O O . PHE A 1 86 ? 24.207 -1.018 2.476 1.00 81.94 86 PHE A O 1
ATOM 684 N N . SER A 1 87 ? 24.637 0.989 3.376 1.00 84.50 87 SER A N 1
ATOM 685 C CA . SER A 1 87 ? 23.404 1.086 4.166 1.00 84.50 87 SER A CA 1
ATOM 686 C C . SER A 1 87 ? 22.132 1.231 3.321 1.00 84.50 87 SER A C 1
ATOM 688 O O . SER A 1 87 ? 21.054 0.868 3.800 1.00 84.50 87 SER A O 1
ATOM 690 N N . LEU A 1 88 ? 22.248 1.750 2.095 1.00 85.94 88 LEU A N 1
ATOM 691 C CA . LEU A 1 88 ? 21.138 2.006 1.174 1.00 85.94 88 LEU A CA 1
ATOM 692 C C . LEU A 1 88 ? 20.946 0.878 0.162 1.00 85.94 88 LEU A C 1
ATOM 694 O O . LEU A 1 88 ? 19.811 0.632 -0.236 1.00 85.94 88 LEU A O 1
ATOM 698 N N . LYS A 1 89 ? 22.005 0.121 -0.162 1.00 85.81 89 LYS A N 1
ATOM 699 C CA . LYS A 1 89 ? 21.939 -1.027 -1.085 1.00 85.81 89 LYS A CA 1
ATOM 700 C C . LYS A 1 89 ? 20.813 -1.994 -0.750 1.00 85.81 89 LYS A C 1
ATOM 702 O O . LYS A 1 89 ? 20.204 -2.549 -1.655 1.00 85.81 89 LYS A O 1
ATOM 707 N N . LYS A 1 90 ? 20.496 -2.161 0.540 1.00 84.94 90 LYS A N 1
ATOM 708 C CA . LYS A 1 90 ? 19.392 -3.009 1.013 1.00 84.94 90 LYS A CA 1
ATOM 709 C C . LYS A 1 90 ? 18.041 -2.701 0.371 1.00 84.94 90 LYS A C 1
ATOM 711 O O . LYS A 1 90 ? 17.217 -3.600 0.328 1.00 84.94 90 LYS A O 1
ATOM 716 N N . TYR A 1 91 ? 17.840 -1.482 -0.131 1.00 84.62 91 TYR A N 1
ATOM 717 C CA . TYR A 1 91 ? 16.622 -1.066 -0.818 1.00 84.62 91 TYR A CA 1
ATOM 718 C C . TYR A 1 91 ? 16.533 -1.528 -2.282 1.00 84.62 91 TYR A C 1
ATOM 720 O O . TYR A 1 91 ? 15.500 -1.361 -2.918 1.00 84.62 91 TYR A O 1
ATOM 728 N N . LEU A 1 92 ? 17.605 -2.121 -2.807 1.00 87.44 92 LEU A N 1
ATOM 729 C CA . LEU A 1 92 ? 17.689 -2.659 -4.165 1.00 87.44 92 LEU A CA 1
ATOM 730 C C . LEU A 1 92 ? 18.043 -4.151 -4.184 1.00 87.44 92 LEU A C 1
ATOM 732 O O . LEU A 1 92 ? 18.136 -4.749 -5.250 1.00 87.44 92 LEU A O 1
ATOM 736 N N . MET A 1 93 ? 18.293 -4.764 -3.021 1.00 86.75 93 MET A N 1
ATOM 737 C CA . MET A 1 93 ? 18.730 -6.159 -2.926 1.00 86.75 93 MET A CA 1
ATOM 738 C C . MET A 1 93 ? 17.555 -7.120 -3.118 1.00 86.75 93 MET A C 1
ATOM 740 O O . MET A 1 93 ? 17.187 -7.808 -2.175 1.00 86.75 93 MET A O 1
ATOM 744 N N . VAL A 1 94 ? 16.969 -7.182 -4.308 1.00 90.88 94 VAL A N 1
ATOM 745 C CA . VAL A 1 94 ? 15.869 -8.104 -4.616 1.00 90.88 94 VAL A CA 1
ATOM 746 C C . VAL A 1 94 ? 16.408 -9.478 -4.995 1.00 90.88 94 VAL A C 1
ATOM 748 O O . VAL A 1 94 ? 17.457 -9.603 -5.622 1.00 90.88 94 VAL A O 1
ATOM 751 N N . SER A 1 95 ? 15.717 -10.524 -4.550 1.00 93.50 95 SER A N 1
ATOM 752 C CA . SER A 1 95 ? 16.125 -11.909 -4.761 1.00 93.50 95 SER A CA 1
ATOM 753 C C . SER A 1 95 ? 14.957 -12.772 -5.224 1.00 93.50 95 SER A C 1
ATOM 755 O O . SER A 1 95 ? 13.845 -12.649 -4.710 1.00 93.50 95 SER A O 1
ATOM 757 N N . ASP A 1 96 ? 15.239 -13.701 -6.135 1.00 95.31 96 ASP A N 1
ATOM 758 C CA . ASP A 1 96 ? 14.299 -14.746 -6.552 1.00 95.31 96 ASP A CA 1
ATOM 759 C C . ASP A 1 96 ? 14.293 -15.968 -5.622 1.00 95.31 96 ASP A C 1
ATOM 761 O O . ASP A 1 96 ? 13.423 -16.828 -5.752 1.00 95.31 96 ASP A O 1
ATOM 765 N N . ASP A 1 97 ? 15.223 -16.048 -4.661 1.00 96.19 97 ASP A N 1
ATOM 766 C CA . ASP A 1 97 ? 15.263 -17.124 -3.668 1.00 96.19 97 ASP A CA 1
ATOM 767 C C . ASP A 1 97 ? 14.131 -16.945 -2.636 1.00 96.19 97 ASP A C 1
ATOM 769 O O . ASP A 1 97 ? 14.158 -15.975 -1.869 1.00 96.19 97 ASP A O 1
ATOM 773 N N . PRO A 1 98 ? 13.159 -17.878 -2.543 1.00 94.25 98 PRO A N 1
ATOM 774 C CA . PRO A 1 98 ? 12.067 -17.804 -1.571 1.00 94.25 98 PRO A CA 1
ATOM 775 C C . PRO A 1 98 ? 12.529 -17.777 -0.107 1.00 94.25 98 PRO A C 1
ATOM 777 O O . PRO A 1 98 ? 11.798 -17.293 0.763 1.00 94.25 98 PRO A O 1
ATOM 780 N N . LEU A 1 99 ? 13.730 -18.288 0.184 1.00 95.12 99 LEU A N 1
ATOM 781 C CA . LEU A 1 99 ? 14.315 -18.288 1.526 1.00 95.12 99 LEU A CA 1
ATOM 782 C C . LEU A 1 99 ? 15.042 -16.979 1.858 1.00 95.12 99 LEU A C 1
ATOM 784 O O . LEU A 1 99 ? 15.344 -16.723 3.027 1.00 95.12 99 LEU A O 1
ATOM 788 N N . SER A 1 100 ? 15.273 -16.113 0.870 1.00 93.44 100 SER A N 1
ATOM 789 C CA . SER A 1 100 ? 15.932 -14.829 1.079 1.00 93.44 100 SER A CA 1
ATOM 790 C C . SER A 1 100 ? 15.093 -13.903 1.973 1.00 93.44 100 SER A C 1
ATOM 792 O O . SER A 1 100 ? 13.863 -13.814 1.827 1.00 93.44 100 SER A O 1
ATOM 794 N N . PRO A 1 101 ? 15.714 -13.134 2.889 1.00 89.69 101 PRO A N 1
ATOM 795 C CA . PRO A 1 101 ? 15.020 -12.055 3.591 1.00 89.69 101 PRO A CA 1
ATOM 796 C C . PRO A 1 101 ? 14.478 -10.985 2.631 1.00 89.69 101 PRO A C 1
ATOM 798 O O . PRO A 1 101 ? 13.496 -10.332 2.975 1.00 89.69 101 PRO A O 1
ATOM 801 N N . ASN A 1 102 ? 15.045 -10.875 1.426 1.00 91.38 102 ASN A N 1
ATOM 802 C CA . ASN A 1 102 ? 14.651 -9.911 0.402 1.00 91.38 102 ASN A CA 1
ATOM 803 C C . ASN A 1 102 ? 14.010 -10.586 -0.825 1.00 91.38 102 ASN A C 1
ATOM 805 O O . ASN A 1 102 ? 14.185 -10.139 -1.960 1.00 91.38 102 ASN A O 1
ATOM 809 N N . TYR A 1 103 ? 13.319 -11.709 -0.611 1.00 95.56 103 TYR A N 1
ATOM 810 C CA . TYR A 1 103 ? 12.540 -12.354 -1.665 1.00 95.56 103 TYR A CA 1
ATOM 811 C C . TYR A 1 103 ? 11.578 -11.346 -2.315 1.00 95.56 103 TYR A C 1
ATOM 813 O O . TYR A 1 103 ? 10.877 -10.633 -1.594 1.00 95.56 103 TYR A O 1
ATOM 821 N N . TYR A 1 104 ? 11.525 -11.289 -3.648 1.00 94.88 104 TYR A N 1
ATOM 822 C CA . TYR A 1 104 ? 10.855 -10.208 -4.384 1.00 94.88 104 TYR A CA 1
ATOM 823 C C . TYR A 1 104 ? 9.373 -10.020 -4.040 1.00 94.88 104 TYR A C 1
ATOM 825 O O . TYR A 1 104 ? 8.881 -8.903 -4.122 1.00 94.88 104 TYR A O 1
ATOM 833 N N . ARG A 1 105 ? 8.671 -11.077 -3.605 1.00 95.50 105 ARG A N 1
ATOM 834 C CA . ARG A 1 105 ? 7.254 -11.012 -3.191 1.00 95.50 105 ARG A CA 1
ATOM 835 C C . ARG A 1 105 ? 7.035 -10.575 -1.741 1.00 95.50 105 ARG A C 1
ATOM 837 O O . ARG A 1 105 ? 5.896 -10.542 -1.287 1.00 95.50 105 ARG A O 1
ATOM 844 N N . LYS A 1 106 ? 8.094 -10.321 -0.970 1.00 95.25 106 LYS A N 1
ATOM 845 C CA . LYS A 1 106 ? 7.964 -9.819 0.405 1.00 95.25 106 LYS A CA 1
ATOM 846 C C . LYS A 1 106 ? 7.690 -8.313 0.400 1.00 95.25 106 LYS A C 1
ATOM 848 O O . LYS A 1 106 ? 8.148 -7.639 -0.523 1.00 95.25 106 LYS A O 1
ATOM 853 N N . PRO A 1 107 ? 7.031 -7.783 1.447 1.00 95.44 107 PRO A N 1
ATOM 854 C CA . PRO A 1 107 ? 6.801 -6.350 1.596 1.00 95.44 107 PRO A CA 1
ATOM 855 C C . PRO A 1 107 ? 8.097 -5.548 1.475 1.00 95.44 107 PRO A C 1
ATOM 857 O O . PRO A 1 107 ? 9.106 -5.868 2.122 1.00 95.44 107 PRO A O 1
ATOM 860 N N . ALA A 1 108 ? 8.063 -4.513 0.641 1.00 93.38 108 ALA A N 1
ATOM 861 C CA . ALA A 1 108 ? 9.188 -3.623 0.443 1.00 93.38 108 ALA A CA 1
ATOM 862 C C . ALA A 1 108 ? 9.477 -2.831 1.717 1.00 93.38 108 ALA A C 1
ATOM 864 O O . ALA A 1 108 ? 8.583 -2.378 2.432 1.00 93.38 108 ALA A O 1
ATOM 865 N N . ARG A 1 109 ? 10.763 -2.590 1.969 1.00 89.44 109 ARG A N 1
ATOM 866 C CA . ARG A 1 109 ? 11.185 -1.518 2.870 1.00 89.44 109 ARG A CA 1
ATOM 867 C C . ARG A 1 109 ? 11.707 -0.403 1.994 1.00 89.44 109 ARG A C 1
ATOM 869 O O . ARG A 1 109 ? 12.665 -0.617 1.266 1.00 89.44 109 ARG A O 1
ATOM 876 N N . VAL A 1 110 ? 11.095 0.767 2.065 1.00 91.19 110 VAL A N 1
ATOM 877 C CA . VAL A 1 110 ? 11.529 1.937 1.297 1.00 91.19 110 VAL A CA 1
ATOM 878 C C . VAL A 1 110 ? 12.367 2.869 2.176 1.00 91.19 110 VAL A C 1
ATOM 880 O O . VAL A 1 110 ? 12.218 2.861 3.401 1.00 91.19 110 VAL A O 1
ATOM 883 N N . PRO A 1 111 ? 13.291 3.652 1.594 1.00 90.56 111 PRO A N 1
ATOM 884 C CA . PRO A 1 111 ? 14.216 4.487 2.358 1.00 90.56 111 PRO A CA 1
ATOM 885 C C . PRO A 1 111 ? 13.538 5.614 3.136 1.00 90.56 111 PRO A C 1
ATOM 887 O O . PRO A 1 111 ? 14.094 6.074 4.133 1.00 90.56 111 PRO A O 1
ATOM 890 N N . ASN A 1 112 ? 12.382 6.091 2.673 1.00 92.00 112 ASN A N 1
ATOM 891 C CA . ASN A 1 112 ? 11.647 7.206 3.257 1.00 92.00 112 ASN A CA 1
ATOM 892 C C . ASN A 1 112 ? 10.201 7.238 2.729 1.00 92.00 112 ASN A C 1
ATOM 894 O O . ASN A 1 112 ? 9.858 6.520 1.792 1.00 92.00 112 ASN A O 1
ATOM 898 N N . TYR A 1 113 ? 9.371 8.100 3.325 1.00 95.44 113 TYR A N 1
ATOM 899 C CA . TYR A 1 113 ? 7.979 8.305 2.913 1.00 95.44 113 TYR A CA 1
ATOM 900 C C . TYR A 1 113 ? 7.843 8.834 1.475 1.00 95.44 113 TYR A C 1
ATOM 902 O O . TYR A 1 113 ? 6.913 8.450 0.778 1.00 95.44 113 TYR A O 1
ATOM 910 N N . GLY A 1 114 ? 8.786 9.658 1.008 1.00 96.12 114 GLY A N 1
ATOM 911 C CA . GLY A 1 114 ? 8.747 10.237 -0.337 1.00 96.12 114 GLY A CA 1
ATOM 912 C C . GLY A 1 114 ? 8.817 9.197 -1.456 1.00 96.12 114 GLY A C 1
ATOM 913 O O . GLY A 1 114 ? 8.190 9.387 -2.488 1.00 96.12 114 GLY A O 1
ATOM 914 N N . GLU A 1 115 ? 9.507 8.070 -1.256 1.00 95.38 115 GLU A N 1
ATOM 915 C CA . GLU A 1 115 ? 9.472 6.971 -2.235 1.00 95.38 115 GLU A CA 1
ATOM 916 C C . GLU A 1 115 ? 8.144 6.207 -2.220 1.00 95.38 115 GLU A C 1
ATOM 918 O O . GLU A 1 115 ? 7.693 5.762 -3.270 1.00 95.38 115 GLU A O 1
ATOM 923 N N . ALA A 1 116 ? 7.485 6.089 -1.062 1.00 96.69 116 AL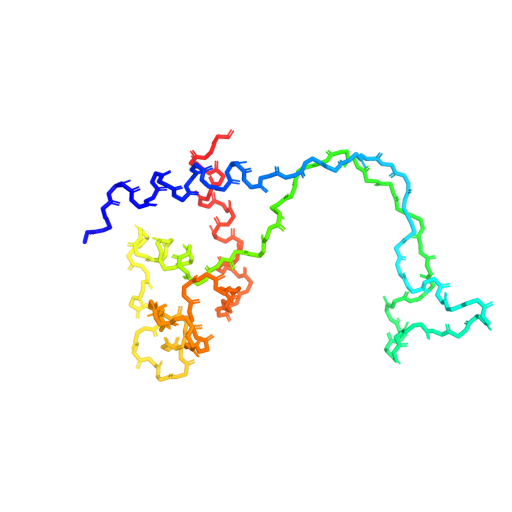A A N 1
ATOM 924 C CA . ALA A 1 116 ? 6.144 5.506 -0.999 1.00 96.69 116 ALA A CA 1
ATOM 925 C C . ALA A 1 116 ? 5.114 6.409 -1.696 1.00 96.69 116 ALA A C 1
ATOM 927 O O . ALA A 1 116 ? 4.315 5.935 -2.497 1.00 96.69 116 ALA A O 1
ATOM 928 N N . GLU A 1 117 ? 5.160 7.716 -1.430 1.00 97.69 117 GLU A N 1
ATOM 929 C CA . GLU A 1 117 ? 4.309 8.705 -2.096 1.00 97.69 117 GLU A CA 1
ATOM 930 C C . GLU A 1 117 ? 4.580 8.760 -3.606 1.00 97.69 117 GLU A C 1
ATOM 932 O O . GLU A 1 117 ? 3.643 8.733 -4.404 1.00 97.69 117 GLU A O 1
ATOM 937 N N . GLY A 1 118 ? 5.857 8.767 -4.002 1.00 97.62 118 GLY A N 1
ATOM 938 C CA . GLY A 1 118 ? 6.280 8.760 -5.400 1.00 97.62 118 GLY A CA 1
ATOM 939 C C . GLY A 1 118 ? 5.806 7.521 -6.156 1.00 97.62 118 GLY A C 1
ATOM 940 O O . GLY A 1 118 ? 5.310 7.654 -7.271 1.00 97.62 118 GLY A O 1
ATOM 941 N N . TYR A 1 119 ? 5.872 6.340 -5.535 1.00 97.38 119 TYR A N 1
ATOM 942 C CA . TYR A 1 119 ? 5.319 5.110 -6.105 1.00 97.38 119 TYR A CA 1
ATOM 943 C C . TYR A 1 119 ? 3.806 5.215 -6.340 1.00 97.38 119 TYR A C 1
ATOM 945 O O . TYR A 1 119 ? 3.322 4.879 -7.420 1.00 97.38 119 TYR A O 1
ATOM 953 N N . CYS A 1 120 ? 3.055 5.735 -5.363 1.00 97.06 120 CYS A N 1
ATOM 954 C CA . CYS A 1 120 ? 1.614 5.946 -5.507 1.00 97.06 120 CYS A CA 1
ATOM 955 C C . CYS A 1 120 ? 1.283 6.923 -6.646 1.00 97.06 120 CYS A C 1
ATOM 957 O O . CYS A 1 120 ? 0.380 6.653 -7.434 1.00 97.06 120 CYS A O 1
ATOM 959 N N . ALA A 1 121 ? 2.016 8.034 -6.757 1.00 97.69 121 ALA A N 1
ATOM 960 C CA . ALA A 1 121 ? 1.824 9.004 -7.835 1.00 97.69 121 ALA A CA 1
ATOM 961 C C . ALA A 1 121 ? 2.159 8.403 -9.211 1.00 97.69 121 ALA A C 1
ATOM 963 O O . ALA A 1 121 ? 1.390 8.545 -10.159 1.00 97.69 121 ALA A O 1
ATOM 964 N N . TRP A 1 122 ? 3.270 7.671 -9.297 1.00 97.62 122 TRP A N 1
ATOM 965 C CA . TRP A 1 122 ? 3.712 6.986 -10.509 1.00 97.62 122 TRP A CA 1
ATOM 966 C C . TRP A 1 122 ? 2.701 5.942 -11.002 1.00 97.62 122 TRP A C 1
ATOM 968 O O . TRP A 1 122 ? 2.461 5.847 -12.210 1.00 97.62 122 TRP A O 1
ATOM 978 N N . LEU A 1 123 ? 2.084 5.197 -10.077 1.00 97.12 123 LEU A N 1
ATOM 979 C CA . LEU A 1 123 ? 0.980 4.288 -10.381 1.00 97.12 123 LEU A CA 1
ATOM 980 C C . LEU A 1 123 ? -0.255 5.043 -10.870 1.00 97.12 123 LEU A C 1
ATOM 982 O O . LEU A 1 123 ? -0.808 4.668 -11.899 1.00 97.12 123 LEU A O 1
ATOM 986 N N . ALA A 1 124 ? -0.658 6.112 -10.178 1.00 96.38 124 ALA A N 1
ATOM 987 C CA . ALA A 1 124 ? -1.847 6.888 -10.531 1.00 96.38 124 ALA A CA 1
ATOM 988 C C . ALA A 1 124 ? -1.778 7.444 -11.965 1.00 96.38 124 ALA A C 1
ATOM 990 O O . ALA A 1 124 ? -2.751 7.373 -12.709 1.00 96.38 124 ALA A O 1
ATOM 991 N N . GLU A 1 125 ? -0.609 7.926 -12.398 1.00 96.81 125 GLU A N 1
ATOM 992 C CA . GLU A 1 125 ? -0.398 8.384 -13.780 1.00 96.81 125 GLU A CA 1
ATOM 993 C C . GLU A 1 125 ? -0.610 7.281 -14.831 1.00 96.81 125 GLU A C 1
ATOM 995 O O . GLU A 1 125 ? -0.939 7.577 -15.980 1.00 96.81 125 GLU A O 1
ATOM 1000 N N . ARG A 1 126 ? -0.410 6.013 -14.454 1.00 95.75 126 ARG A N 1
ATOM 1001 C CA . ARG A 1 126 ? -0.471 4.847 -15.351 1.00 95.75 126 ARG A CA 1
ATOM 1002 C C . ARG A 1 126 ? -1.808 4.120 -15.304 1.00 95.75 126 ARG A C 1
ATOM 1004 O O . ARG A 1 126 ? -2.163 3.463 -16.279 1.00 95.75 126 ARG A O 1
ATOM 1011 N N . THR A 1 127 ? -2.542 4.224 -14.201 1.00 93.75 127 THR A N 1
ATOM 1012 C CA . THR A 1 127 ? -3.864 3.602 -14.048 1.00 93.75 127 THR A CA 1
ATOM 1013 C C . THR A 1 127 ? -5.008 4.495 -14.525 1.00 93.75 127 THR A C 1
ATOM 1015 O O . THR A 1 127 ? -6.090 3.972 -14.794 1.00 93.75 127 THR A O 1
ATOM 1018 N N . GLY A 1 128 ? -4.768 5.806 -14.661 1.00 83.38 128 GLY A N 1
ATOM 1019 C CA . GLY A 1 128 ? -5.817 6.807 -14.903 1.00 83.38 128 GLY A CA 1
ATOM 1020 C C . GLY A 1 128 ? -6.689 7.048 -13.677 1.00 83.38 128 GLY A C 1
ATOM 1021 O O . GLY A 1 128 ? -7.752 7.679 -13.869 1.00 83.38 128 GLY A O 1
#

Radius of gyration: 18.77 Å; Cα contacts (8 Å, |Δi|>4): 149; chains: 1; bounding box: 46×28×52 Å

InterPro domains:
  IPR005532 Sulfatase-modifying factor enzyme-like domain [PF03781] (16-126)
  IPR016187 C-type lectin fold [SSF56436] (18-124)
  IPR042095 Sulfatase-modifying factor enzyme superfamily [G3DSA:3.90.1580.10] (6-126)

Solvent-accessible surface area (backbone atoms only — not comparable to full-atom values): 7751 Å² total; per-residue (Å²): 129,70,54,71,65,58,59,52,52,49,55,53,50,58,59,72,36,47,40,81,42,85,47,50,80,43,79,49,53,55,83,35,44,100,85,66,47,68,80,57,91,74,47,88,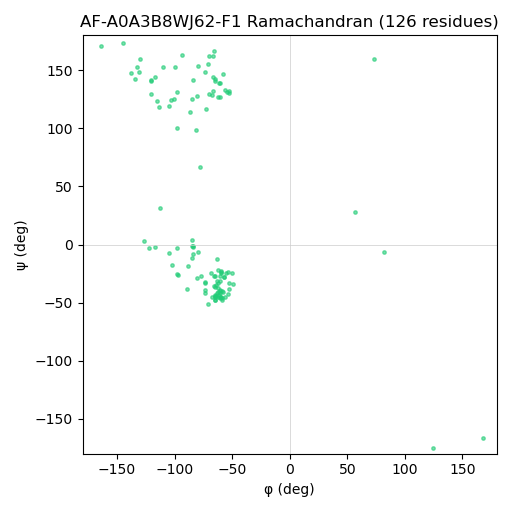84,30,47,77,59,42,82,43,79,44,75,62,47,68,45,64,75,63,74,66,21,33,49,58,54,48,54,54,29,50,70,70,67,47,52,69,84,31,62,80,47,78,89,39,31,70,66,68,54,64,34,91,49,84,86,45,95,41,17,26,85,40,66,47,68,70,98,46,69,66,60,56,53,48,51,52,53,59,46,47,75,72,74,110

Sequence (128 aa):
CVEESAVSHLVELAIDNQVFVQGGEFALGDVGKPDGTPYVTLTDHSRPVVNVRIDSYSISRFETTWGEMVVYYEDLERAHLYADQFSLKKYLMVSDDPLSPNYYRKPARVPNYGEAEGYCAWLAERTG

Mean predicted aligned error: 4.94 Å

pLDDT: mean 92.22, std 7.81, range [42.66, 98.62]

Foldseek 3Di:
DLDPVLVVVLLVLQVVQKDKDAWDKDWFAFPDDPVRHGPDPDHPPRDDIDIDTDHIDIDGNDAQWLLLLLSVCVVVVNVVVQVPDPVSCQQNPEDCDPPDPRDRRDHGDDPDVVSVVVSVVVSVVVND

Nearest PDB structures (foldseek):
  1y4j-assembly1_A  TM=6.460E-01  e=5.772E-04  Homo sapiens
  1y4j-assembly1_B  TM=6.442E-01  e=1.575E-03  Homo sapiens
  8k5k-assembly1_A  TM=6.106E-01  e=2.195E-02  Variovorax paradoxus